Protein AF-A0A7H4MJ21-F1 (afdb_monomer_lite)

Sequence (168 aa):
MTLAAGDITLIDAPALLDCLAADLASGLIAAAAPAGGAIRRHRHRLPAGQILPMVQLSQRLLLESMGGTALSASESEAALEAIACLLRPVLHQREPAPSRREKQFQKIIALIDASIQSEHLRPEWLASETGMSVRSLYRLFADKGLVVAQYIKNRRLDLCARALQKCP

Organism: Klebsiella variicola (NCBI:txid244366)

Foldseek 3Di:
DDDDPLKDKDAPPVCVVVVVVPDDDDDDDDDDAPPPDCLDHDTDIDHPPPPDVLSVVLSVLVCVVVPDDDDDPVRSNVSSVSSVVSCVVVSVVPPDDQPPLRVLVVVLVVVLLVCLVPPPPDLCVSCVVSVHDSVVVQVSQVVVVHGPVVVSVVSNVVVVVVVVVPPD

Secondary structure (DSSP, 8-state):
--PPTT-EEE--HHHHHHHHTT---S--------TTS---S--EEE-TTS--HHHHHHHHHHHHHHSS----HHHHHHHHHHHHHHHHHHHHHHSPPPPHHHHHHHHHHHHHHHTTT-TT--HHHHHHHHT--HHHHHHHHHTTT--HHHHHHHHHHHHHHHHHHT--

Structure (mmCIF, N/CA/C/O backbone):
data_AF-A0A7H4MJ21-F1
#
_entry.id   AF-A0A7H4MJ21-F1
#
loop_
_atom_site.group_PDB
_atom_site.id
_atom_site.type_symbol
_atom_site.label_atom_id
_atom_site.label_alt_id
_atom_site.label_comp_id
_atom_site.label_asym_id
_atom_site.label_entity_id
_atom_site.label_seq_id
_atom_site.pdbx_PDB_ins_code
_atom_site.Cartn_x
_atom_site.Cartn_y
_atom_site.Cartn_z
_atom_site.occupancy
_atom_site.B_iso_or_equiv
_atom_site.auth_seq_id
_atom_site.auth_comp_id
_atom_site.auth_asym_id
_atom_site.auth_atom_id
_atom_site.pdbx_PDB_model_num
ATOM 1 N N . MET A 1 1 ? -4.953 5.353 -24.350 1.00 50.69 1 MET A N 1
ATOM 2 C CA . MET A 1 1 ? -3.993 6.301 -23.734 1.00 50.69 1 MET A CA 1
ATOM 3 C C . MET A 1 1 ? -2.726 6.197 -24.566 1.00 50.69 1 MET A C 1
ATOM 5 O O . MET A 1 1 ? -2.151 5.123 -24.575 1.00 50.69 1 MET A O 1
ATOM 9 N N . THR A 1 2 ? -2.345 7.216 -25.337 1.00 57.69 2 THR A N 1
ATOM 10 C CA . THR A 1 2 ? -1.220 7.106 -26.287 1.00 57.69 2 THR A CA 1
ATOM 11 C C . THR A 1 2 ? 0.120 7.237 -25.557 1.00 57.69 2 THR A C 1
ATOM 13 O O . THR A 1 2 ? 0.404 8.280 -24.958 1.00 57.69 2 THR A O 1
ATOM 16 N N . LEU A 1 3 ? 0.919 6.168 -25.570 1.00 63.00 3 LEU A N 1
ATOM 17 C CA . LEU A 1 3 ? 2.291 6.143 -25.055 1.00 63.00 3 LEU A CA 1
ATOM 18 C C . LEU A 1 3 ? 3.234 6.794 -26.075 1.00 63.00 3 LEU A C 1
ATOM 20 O O . LEU A 1 3 ? 3.097 6.557 -27.273 1.00 63.00 3 LEU A O 1
ATOM 24 N N . ALA A 1 4 ? 4.173 7.617 -25.607 1.00 66.81 4 ALA A N 1
ATOM 25 C CA . ALA A 1 4 ? 5.234 8.171 -26.445 1.00 66.81 4 ALA A CA 1
ATOM 26 C C . ALA A 1 4 ? 6.556 7.432 -26.192 1.00 66.81 4 ALA A C 1
ATOM 28 O O . ALA A 1 4 ? 6.764 6.855 -25.122 1.00 66.81 4 ALA A O 1
ATOM 29 N N . ALA A 1 5 ? 7.462 7.466 -27.169 1.00 68.38 5 ALA A N 1
ATOM 30 C CA . ALA A 1 5 ? 8.792 6.888 -27.016 1.00 68.38 5 ALA A CA 1
ATOM 31 C C . ALA A 1 5 ? 9.530 7.517 -25.819 1.00 68.38 5 ALA A C 1
ATOM 33 O O . ALA A 1 5 ? 9.594 8.740 -25.690 1.00 68.38 5 ALA A O 1
ATOM 34 N N . GLY A 1 6 ? 10.086 6.666 -24.951 1.00 68.06 6 GLY A N 1
ATOM 35 C CA . GLY A 1 6 ? 10.806 7.076 -23.740 1.00 68.06 6 GLY A CA 1
ATOM 36 C C . GLY A 1 6 ? 9.938 7.257 -22.490 1.00 68.06 6 GLY A C 1
ATOM 37 O O . GLY A 1 6 ? 10.488 7.515 -21.420 1.00 68.06 6 GLY A O 1
ATOM 38 N N . ASP A 1 7 ? 8.613 7.115 -22.583 1.00 72.25 7 ASP A N 1
ATOM 39 C CA . ASP A 1 7 ? 7.748 7.151 -21.401 1.00 72.25 7 ASP A CA 1
ATOM 40 C C . ASP A 1 7 ? 7.992 5.927 -20.505 1.00 72.25 7 ASP A C 1
ATOM 42 O O . ASP A 1 7 ? 7.933 4.785 -20.961 1.00 72.25 7 ASP A O 1
ATOM 46 N N . ILE A 1 8 ? 8.179 6.155 -19.201 1.00 73.81 8 ILE A N 1
ATOM 47 C CA . ILE A 1 8 ? 8.212 5.078 -18.202 1.00 73.81 8 ILE A CA 1
ATOM 48 C C . ILE A 1 8 ? 6.836 4.992 -17.547 1.00 73.81 8 ILE A C 1
ATOM 50 O O . ILE A 1 8 ? 6.335 5.975 -16.993 1.00 73.81 8 ILE A O 1
ATOM 54 N N . THR A 1 9 ? 6.219 3.811 -17.600 1.00 72.50 9 THR A N 1
ATOM 55 C CA . THR A 1 9 ? 4.942 3.549 -16.926 1.00 72.50 9 THR A CA 1
ATOM 56 C C . THR A 1 9 ? 5.132 2.479 -15.865 1.00 72.50 9 THR A C 1
ATOM 58 O O . THR A 1 9 ? 5.550 1.367 -16.170 1.00 72.50 9 THR A O 1
ATOM 61 N N . LEU A 1 10 ? 4.798 2.811 -14.622 1.00 69.38 10 LEU A N 1
ATOM 62 C CA . LEU A 1 10 ? 4.775 1.863 -13.512 1.00 69.38 10 LEU A CA 1
ATOM 63 C C . LEU A 1 10 ? 3.350 1.356 -13.339 1.00 69.38 10 LEU A C 1
ATOM 65 O O . LEU A 1 10 ? 2.408 2.150 -13.259 1.00 69.38 10 LEU A O 1
ATOM 69 N N . ILE A 1 11 ? 3.196 0.036 -13.340 1.00 68.75 11 ILE A N 1
ATOM 70 C CA . ILE A 1 11 ? 1.911 -0.659 -13.292 1.00 68.75 11 ILE A CA 1
ATOM 71 C C . ILE A 1 11 ? 2.058 -1.820 -12.310 1.00 68.75 11 ILE A C 1
ATOM 73 O O . ILE A 1 11 ? 3.090 -2.490 -12.291 1.00 68.75 11 ILE A O 1
ATOM 77 N N . ASP A 1 12 ? 1.027 -2.066 -11.505 1.00 64.12 12 ASP A N 1
ATOM 78 C CA . ASP A 1 12 ? 0.977 -3.250 -10.652 1.00 64.12 12 ASP A CA 1
ATOM 79 C C . ASP A 1 12 ? 0.965 -4.531 -11.506 1.00 64.12 12 ASP A C 1
ATOM 81 O O . ASP A 1 12 ? 0.266 -4.603 -12.516 1.00 64.12 12 ASP A O 1
ATOM 85 N N . ALA A 1 13 ? 1.685 -5.572 -11.072 1.00 60.06 13 ALA A N 1
ATOM 86 C CA . ALA A 1 13 ? 1.776 -6.858 -11.775 1.00 60.06 13 ALA A CA 1
ATOM 87 C C . ALA A 1 13 ? 0.424 -7.440 -12.261 1.00 60.06 13 ALA A C 1
ATOM 89 O O . ALA A 1 13 ? 0.353 -7.833 -13.424 1.00 60.06 13 ALA A O 1
ATOM 90 N N . PRO A 1 14 ? -0.671 -7.464 -11.466 1.00 56.50 14 PRO A N 1
ATOM 91 C CA . PRO A 1 14 ? -1.966 -7.944 -11.961 1.00 56.50 14 PRO A CA 1
ATOM 92 C C . PRO A 1 14 ? -2.598 -7.032 -13.024 1.00 56.50 14 PRO A C 1
ATOM 94 O O . PRO A 1 14 ? -3.316 -7.521 -13.887 1.00 56.50 14 PRO A O 1
ATOM 97 N N . ALA A 1 15 ? -2.311 -5.727 -13.004 1.00 57.72 15 ALA A N 1
ATOM 98 C CA . ALA A 1 15 ? -2.814 -4.767 -13.989 1.00 57.72 15 ALA A CA 1
ATOM 99 C C . ALA A 1 15 ? -1.974 -4.737 -15.283 1.00 57.72 15 ALA A C 1
ATOM 101 O O . ALA A 1 15 ? -2.373 -4.107 -16.265 1.00 57.72 15 ALA A O 1
ATOM 102 N N . LEU A 1 16 ? -0.814 -5.407 -15.304 1.00 56.53 16 LEU A N 1
ATOM 103 C CA . LEU A 1 16 ? 0.045 -5.537 -16.484 1.00 56.53 16 LEU A CA 1
ATOM 104 C C . LEU A 1 16 ? -0.658 -6.317 -17.605 1.00 56.53 16 LEU A C 1
ATOM 106 O O . LEU A 1 16 ? -0.547 -5.940 -18.771 1.00 56.53 16 LEU A O 1
ATOM 110 N N . LEU A 1 17 ? -1.415 -7.361 -17.250 1.00 58.09 17 LEU A N 1
ATOM 111 C CA . LEU A 1 17 ? -2.094 -8.237 -18.207 1.00 58.09 17 LEU A CA 1
ATOM 112 C C . LEU A 1 17 ? -3.161 -7.486 -19.022 1.00 58.09 17 LEU A C 1
ATOM 114 O O . LEU A 1 17 ? -3.216 -7.632 -20.241 1.00 58.09 17 LEU A O 1
ATOM 118 N N . ASP A 1 18 ? -3.920 -6.600 -18.374 1.00 57.31 18 ASP A N 1
ATOM 119 C CA . ASP A 1 18 ? -4.932 -5.763 -19.035 1.00 57.31 18 ASP A CA 1
ATOM 120 C C . ASP A 1 18 ? -4.304 -4.725 -19.980 1.00 57.31 18 ASP A C 1
ATOM 122 O O . ASP A 1 18 ? -4.904 -4.319 -20.974 1.00 57.31 18 ASP A O 1
ATOM 126 N N . CYS A 1 19 ? -3.080 -4.279 -19.683 1.00 53.62 19 CYS A N 1
ATOM 127 C CA . CYS A 1 19 ? -2.379 -3.277 -20.488 1.00 53.62 19 CYS A CA 1
ATOM 128 C C . CYS A 1 19 ? -1.750 -3.870 -21.748 1.00 53.62 19 CYS A C 1
ATOM 130 O O . CYS A 1 19 ? -1.757 -3.216 -22.788 1.00 53.62 19 CYS A O 1
ATOM 132 N N . LEU A 1 20 ? -1.233 -5.098 -21.659 1.00 56.66 20 LEU A N 1
ATOM 133 C CA . LEU A 1 20 ? -0.653 -5.820 -22.794 1.00 56.66 20 LEU A CA 1
ATOM 134 C C . LEU A 1 20 ? -1.702 -6.154 -23.866 1.00 56.66 20 LEU A C 1
ATOM 136 O O . LEU A 1 20 ? -1.361 -6.256 -25.039 1.00 56.66 20 LEU A O 1
ATOM 140 N N . ALA A 1 21 ? -2.974 -6.275 -23.477 1.00 51.97 21 ALA A N 1
ATOM 141 C CA . ALA A 1 21 ? -4.077 -6.556 -24.391 1.00 51.97 21 ALA A CA 1
ATOM 142 C C . ALA A 1 21 ? -4.536 -5.337 -25.220 1.00 51.97 21 ALA A C 1
ATOM 144 O O . ALA A 1 21 ? -5.225 -5.518 -26.221 1.00 51.97 21 ALA A O 1
ATOM 145 N N . ALA A 1 22 ? -4.194 -4.107 -24.810 1.00 53.59 22 ALA A N 1
ATOM 146 C CA . ALA A 1 22 ? -4.838 -2.895 -25.325 1.00 53.59 22 ALA A CA 1
ATOM 147 C C . ALA A 1 22 ? -4.037 -2.114 -26.382 1.00 53.59 22 ALA A C 1
ATOM 149 O O . ALA A 1 22 ? -4.653 -1.376 -27.144 1.00 53.59 22 ALA A O 1
ATOM 150 N N . ASP A 1 23 ? -2.706 -2.220 -26.430 1.00 48.81 23 ASP A N 1
ATOM 151 C CA . ASP A 1 23 ? -1.894 -1.529 -27.445 1.00 48.81 23 ASP A CA 1
ATOM 152 C C . ASP A 1 23 ? -0.430 -1.996 -27.363 1.00 48.81 23 ASP A C 1
ATOM 154 O O . ASP A 1 23 ? 0.290 -1.648 -26.423 1.00 48.81 23 ASP A O 1
ATOM 158 N N . LEU A 1 24 ? 0.034 -2.786 -28.333 1.00 46.72 24 LEU A N 1
ATOM 159 C CA . LEU A 1 24 ? 1.450 -3.143 -28.470 1.00 46.72 24 LEU A CA 1
ATOM 160 C C . LEU A 1 24 ? 2.024 -2.445 -29.703 1.00 46.72 24 LEU A C 1
ATOM 162 O O . LEU A 1 24 ? 2.152 -3.031 -30.775 1.00 46.72 24 LEU A O 1
ATOM 166 N N . ALA A 1 25 ? 2.410 -1.182 -29.526 1.00 46.94 25 ALA A N 1
ATOM 167 C CA . ALA A 1 25 ? 3.462 -0.607 -30.348 1.00 46.94 25 ALA A CA 1
ATOM 168 C C . ALA A 1 25 ? 4.795 -1.261 -29.946 1.00 46.94 25 ALA A C 1
ATOM 170 O O . ALA A 1 25 ? 5.117 -1.385 -28.762 1.00 46.94 25 ALA A O 1
ATOM 171 N N . SER A 1 26 ? 5.550 -1.716 -30.940 1.00 47.88 26 SER A N 1
ATOM 172 C CA . SER A 1 26 ? 6.850 -2.374 -30.807 1.00 47.88 26 SER A CA 1
ATOM 173 C C . SER A 1 26 ? 7.797 -1.588 -29.881 1.00 47.88 26 SER A C 1
ATOM 175 O O . SER A 1 26 ? 8.072 -0.421 -30.150 1.00 47.88 26 SER A O 1
ATOM 177 N N . GLY A 1 27 ? 8.318 -2.215 -28.814 1.00 55.91 27 GLY A N 1
ATOM 178 C CA . GLY A 1 27 ? 9.378 -1.629 -27.967 1.00 55.91 27 GLY A CA 1
ATOM 179 C C . GLY A 1 27 ? 9.119 -1.543 -26.455 1.00 55.91 27 GLY A C 1
ATOM 180 O O . GLY A 1 27 ? 9.846 -0.827 -25.768 1.00 55.91 27 GLY A O 1
ATOM 181 N N . LEU A 1 28 ? 8.116 -2.241 -25.909 1.00 56.25 28 LEU A N 1
ATOM 182 C CA . LEU A 1 28 ? 7.886 -2.279 -24.459 1.00 56.25 28 LEU A CA 1
ATOM 183 C C . LEU A 1 28 ? 8.923 -3.152 -23.734 1.00 56.25 28 LEU A C 1
ATOM 185 O O . LEU A 1 28 ? 9.076 -4.333 -24.037 1.00 56.25 28 LEU A O 1
ATOM 189 N N . ILE A 1 29 ? 9.587 -2.571 -22.731 1.00 59.53 29 ILE A N 1
ATOM 190 C CA . ILE A 1 29 ? 10.478 -3.271 -21.798 1.00 59.53 29 ILE A CA 1
ATOM 191 C C . ILE A 1 29 ? 9.758 -3.354 -20.454 1.00 59.53 29 ILE A C 1
ATOM 193 O O . ILE A 1 29 ? 9.468 -2.330 -19.835 1.00 59.53 29 ILE A O 1
ATOM 197 N N . ALA A 1 30 ? 9.453 -4.572 -20.011 1.00 60.28 30 ALA A N 1
ATOM 198 C CA . ALA A 1 30 ? 8.843 -4.829 -18.713 1.00 60.28 30 ALA A CA 1
ATOM 199 C C . ALA A 1 30 ? 9.894 -5.382 -17.747 1.00 60.28 30 ALA A C 1
ATOM 201 O O . ALA A 1 30 ? 10.588 -6.347 -18.058 1.00 60.28 30 ALA A O 1
ATOM 202 N N . ALA A 1 31 ? 9.982 -4.780 -16.565 1.00 62.47 31 ALA A N 1
ATOM 203 C CA . ALA A 1 31 ? 10.862 -5.210 -15.491 1.00 62.47 31 ALA A CA 1
ATOM 204 C C . ALA A 1 31 ? 10.049 -5.400 -14.206 1.00 62.47 31 ALA A C 1
ATOM 206 O O . ALA A 1 31 ? 9.272 -4.522 -13.825 1.00 62.47 31 ALA A O 1
ATOM 207 N N . ALA A 1 32 ? 10.221 -6.541 -13.539 1.00 61.09 32 ALA A N 1
ATOM 208 C CA . ALA A 1 32 ? 9.585 -6.827 -12.258 1.00 61.09 32 ALA A CA 1
ATOM 209 C C . ALA A 1 32 ? 10.572 -6.528 -11.123 1.00 61.09 32 ALA A C 1
ATOM 211 O O . ALA A 1 32 ? 11.590 -7.202 -10.999 1.00 61.09 32 ALA A O 1
ATOM 212 N N . ALA A 1 33 ? 10.276 -5.523 -10.298 1.00 57.75 33 ALA A N 1
ATOM 213 C CA . ALA A 1 33 ? 11.064 -5.222 -9.104 1.00 57.75 33 ALA A CA 1
ATOM 214 C C . ALA A 1 33 ? 10.472 -5.941 -7.873 1.00 57.75 33 ALA A C 1
ATOM 216 O O . ALA A 1 33 ? 9.244 -5.951 -7.712 1.00 57.75 33 ALA A O 1
ATOM 217 N N . PRO A 1 34 ? 11.298 -6.536 -6.991 1.00 53.31 34 PRO A N 1
ATOM 218 C CA . PRO A 1 34 ? 10.816 -7.169 -5.769 1.00 53.31 34 PRO A CA 1
ATOM 219 C C . PRO A 1 34 ? 10.172 -6.134 -4.833 1.00 53.31 34 PRO A C 1
ATOM 221 O O . PRO A 1 34 ? 10.640 -5.006 -4.688 1.00 53.31 34 PRO A O 1
ATOM 224 N N . ALA A 1 35 ? 9.083 -6.529 -4.170 1.00 53.00 35 ALA A N 1
ATOM 225 C CA . ALA A 1 35 ? 8.187 -5.674 -3.379 1.00 53.00 35 ALA A CA 1
ATOM 226 C C . ALA A 1 35 ? 8.788 -5.097 -2.068 1.00 53.00 35 ALA A C 1
ATOM 228 O O . ALA A 1 35 ? 8.048 -4.758 -1.144 1.00 53.00 35 ALA A O 1
ATOM 229 N N . GLY A 1 36 ? 10.117 -5.011 -1.950 1.00 47.12 36 GLY A N 1
ATOM 230 C CA . GLY A 1 36 ? 10.832 -4.639 -0.723 1.00 47.12 36 GLY A CA 1
ATOM 231 C C . GLY A 1 36 ? 10.777 -3.151 -0.361 1.00 47.12 36 GLY A C 1
ATOM 232 O O . GLY A 1 36 ? 10.979 -2.795 0.798 1.00 47.12 36 GLY A O 1
ATOM 233 N N . GLY A 1 37 ? 10.463 -2.275 -1.316 1.00 46.09 37 GLY A N 1
ATOM 234 C CA . GLY A 1 37 ? 10.255 -0.847 -1.082 1.00 46.09 37 GLY A CA 1
ATOM 235 C C . GLY A 1 37 ? 8.793 -0.488 -1.298 1.00 46.09 37 GLY A C 1
ATOM 236 O O . GLY A 1 37 ? 8.230 -0.827 -2.332 1.00 46.09 37 GLY A O 1
ATOM 237 N N . ALA A 1 38 ? 8.181 0.206 -0.339 1.00 45.59 38 ALA A N 1
ATOM 238 C CA . ALA A 1 38 ? 6.785 0.643 -0.349 1.00 45.59 38 ALA A CA 1
ATOM 239 C C . ALA A 1 38 ? 6.469 1.671 -1.460 1.00 45.59 38 ALA A C 1
ATOM 241 O O . ALA A 1 38 ? 6.082 2.802 -1.179 1.00 45.59 38 ALA A O 1
ATOM 242 N N . ILE A 1 39 ? 6.624 1.296 -2.731 1.00 46.78 39 ILE A N 1
ATOM 243 C CA . ILE A 1 39 ? 6.051 2.033 -3.853 1.00 46.78 39 ILE A CA 1
ATOM 244 C C . ILE A 1 39 ? 4.549 1.763 -3.778 1.00 46.78 39 ILE A C 1
ATOM 246 O O . ILE A 1 39 ? 4.094 0.630 -3.952 1.00 46.78 39 ILE A O 1
ATOM 250 N N . ARG A 1 40 ? 3.776 2.779 -3.388 1.00 49.81 40 ARG A N 1
ATOM 251 C CA . ARG A 1 40 ? 2.327 2.641 -3.253 1.00 49.81 40 ARG A CA 1
ATOM 252 C C . ARG A 1 40 ? 1.711 2.269 -4.600 1.00 49.81 40 ARG A C 1
ATOM 254 O O . ARG A 1 40 ? 2.119 2.761 -5.645 1.00 49.81 40 ARG A O 1
ATOM 261 N N . ARG A 1 41 ? 0.702 1.401 -4.520 1.00 51.47 41 ARG A N 1
ATOM 262 C CA . ARG A 1 41 ? -0.089 0.820 -5.616 1.00 51.47 41 ARG A CA 1
ATOM 263 C C . ARG A 1 41 ? -0.795 1.898 -6.439 1.00 51.47 41 ARG A C 1
ATOM 265 O O . ARG A 1 41 ? -1.958 2.207 -6.178 1.00 51.47 41 ARG A O 1
ATOM 272 N N . HIS A 1 42 ? -0.095 2.503 -7.391 1.00 54.50 42 HIS A N 1
ATOM 273 C CA . HIS A 1 42 ? -0.652 3.495 -8.303 1.00 54.50 42 HIS A CA 1
ATOM 274 C C . HIS A 1 42 ? 0.008 3.405 -9.681 1.00 54.50 42 HIS A C 1
ATOM 276 O O . HIS A 1 42 ? 1.221 3.247 -9.814 1.00 54.50 42 HIS A O 1
ATOM 282 N N . ARG A 1 43 ? -0.814 3.545 -10.728 1.00 58.34 43 ARG A N 1
ATOM 283 C CA . ARG A 1 43 ? -0.348 3.634 -12.112 1.00 58.34 43 ARG A CA 1
ATOM 284 C C . ARG A 1 43 ? 0.293 5.001 -12.332 1.00 58.34 43 ARG A C 1
ATOM 286 O O . ARG A 1 43 ? -0.414 6.001 -12.444 1.00 58.34 43 ARG A O 1
ATOM 293 N N . HIS A 1 44 ? 1.619 5.053 -12.395 1.00 66.81 44 HIS A N 1
ATOM 294 C CA . HIS A 1 44 ? 2.351 6.296 -12.632 1.00 66.81 44 HIS A CA 1
ATOM 295 C C . HIS A 1 44 ? 2.861 6.349 -14.067 1.00 66.81 44 HIS A C 1
ATOM 297 O O . HIS A 1 44 ? 3.560 5.443 -14.514 1.00 66.81 44 HIS A O 1
ATOM 303 N N . ARG A 1 45 ? 2.543 7.439 -14.774 1.00 68.94 45 ARG A N 1
ATOM 304 C CA . ARG A 1 45 ? 3.173 7.780 -16.053 1.00 68.94 45 ARG A CA 1
ATOM 305 C C . ARG A 1 45 ? 4.234 8.843 -15.814 1.00 68.94 45 ARG A C 1
ATOM 307 O O . ARG A 1 45 ? 3.945 9.907 -15.264 1.00 68.94 45 ARG A O 1
ATOM 314 N N . LEU A 1 46 ? 5.447 8.561 -16.261 1.00 68.56 46 LEU A N 1
ATOM 315 C CA . LEU A 1 46 ? 6.567 9.484 -16.247 1.00 68.56 46 LEU A CA 1
ATOM 316 C C . LEU A 1 46 ? 6.831 9.903 -17.700 1.00 68.56 46 LEU A C 1
ATOM 318 O O . LEU A 1 46 ? 7.492 9.160 -18.423 1.00 68.56 46 LEU A O 1
ATOM 322 N N . PRO A 1 47 ? 6.268 11.041 -18.158 1.00 63.44 47 PRO A N 1
ATOM 323 C CA . PRO A 1 47 ? 6.477 11.492 -19.524 1.00 63.44 47 PRO A CA 1
ATOM 324 C C . PRO A 1 47 ? 7.939 11.884 -19.738 1.00 63.44 47 PRO A C 1
ATOM 326 O O . PRO A 1 47 ? 8.476 12.674 -18.955 1.00 63.44 47 PRO A O 1
ATOM 329 N N . ALA A 1 48 ? 8.546 11.396 -20.820 1.00 59.25 48 ALA A N 1
ATOM 330 C CA . ALA A 1 48 ? 9.943 11.688 -21.165 1.00 59.25 48 ALA A CA 1
ATOM 331 C C . ALA A 1 48 ? 10.217 13.191 -21.386 1.00 59.25 48 ALA A C 1
ATOM 333 O O . ALA A 1 48 ? 11.339 13.661 -21.212 1.00 59.25 48 ALA A O 1
ATOM 334 N N . GLY A 1 49 ? 9.182 13.956 -21.755 1.00 55.59 49 GLY A N 1
ATOM 335 C CA . GLY A 1 49 ? 9.278 15.382 -22.086 1.00 55.59 49 GLY A CA 1
ATOM 336 C C . GLY A 1 49 ? 9.332 16.347 -20.894 1.00 55.59 49 GLY A C 1
ATOM 337 O O . GLY A 1 49 ? 9.577 17.532 -21.100 1.00 55.59 49 GLY A O 1
ATOM 338 N N . GLN A 1 50 ? 9.111 15.888 -19.655 1.00 59.56 50 GLN A N 1
ATOM 339 C CA . GLN A 1 50 ? 9.355 16.716 -18.466 1.00 59.56 50 GLN A CA 1
ATOM 340 C C . GLN A 1 50 ? 10.758 16.404 -17.946 1.00 59.56 50 GLN A C 1
ATOM 342 O O . GLN A 1 50 ? 11.047 15.249 -17.643 1.00 59.56 50 GLN A O 1
ATOM 347 N N . ILE A 1 51 ? 11.625 17.421 -17.862 1.00 57.69 51 ILE A N 1
ATOM 34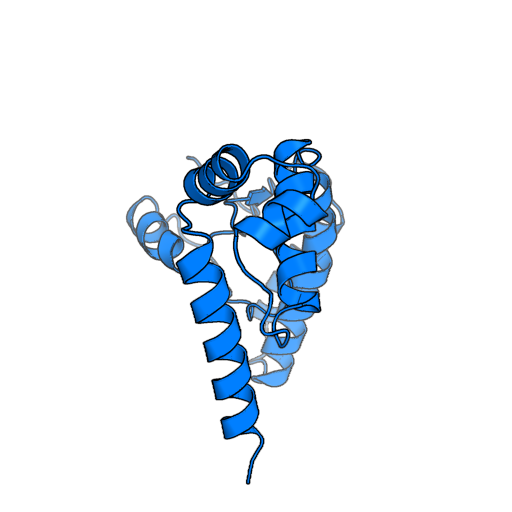8 C CA . ILE A 1 51 ? 13.039 17.301 -17.470 1.00 57.69 51 ILE A CA 1
ATOM 349 C C . ILE A 1 51 ? 13.122 16.840 -16.010 1.00 57.69 51 ILE A C 1
ATOM 351 O O . ILE A 1 51 ? 13.220 17.634 -15.079 1.00 57.69 51 ILE A O 1
ATOM 355 N N . LEU A 1 52 ? 13.044 15.532 -15.810 1.00 74.12 52 LEU A N 1
ATOM 356 C CA . LEU A 1 52 ? 13.275 14.868 -14.541 1.00 74.12 52 LEU A CA 1
ATOM 357 C C . LEU A 1 52 ? 14.596 14.115 -14.709 1.00 74.12 52 LEU A C 1
ATOM 359 O O . LEU A 1 52 ? 14.591 13.029 -15.294 1.00 74.12 52 LEU A O 1
ATOM 363 N N . PRO A 1 53 ? 15.726 14.672 -14.233 1.00 81.06 53 PRO A N 1
ATOM 364 C CA . PRO A 1 53 ? 17.056 14.087 -14.419 1.00 81.06 53 PRO A CA 1
ATOM 365 C C . PRO A 1 53 ? 17.110 12.611 -14.020 1.00 81.06 53 PRO A C 1
ATOM 367 O O . PRO A 1 53 ? 17.727 11.794 -14.690 1.00 81.06 53 PRO A O 1
ATOM 370 N N . MET A 1 54 ? 16.367 12.250 -12.976 1.00 82.94 54 MET A N 1
ATOM 371 C CA . MET A 1 54 ? 16.259 10.882 -12.483 1.00 82.94 54 MET A CA 1
ATOM 372 C C . MET A 1 54 ? 15.589 9.915 -13.474 1.00 82.94 54 MET A C 1
ATOM 374 O O . MET A 1 54 ? 16.005 8.765 -13.576 1.00 82.94 54 MET A O 1
ATOM 378 N N . VAL A 1 55 ? 14.590 10.373 -14.239 1.00 81.81 55 VAL A N 1
ATOM 379 C CA . VAL A 1 55 ? 13.939 9.571 -15.292 1.00 81.81 55 VAL A CA 1
ATOM 380 C C . VAL A 1 55 ? 14.919 9.340 -16.441 1.00 81.81 55 VAL A C 1
ATOM 382 O O . VAL A 1 55 ? 15.079 8.209 -16.892 1.00 81.81 55 VAL A O 1
ATOM 385 N N . GLN A 1 56 ? 15.651 10.378 -16.849 1.00 82.31 56 GLN A N 1
ATOM 386 C CA . GLN A 1 56 ? 16.673 10.272 -17.896 1.00 82.31 56 GLN A CA 1
ATOM 387 C C . GLN A 1 56 ? 17.822 9.340 -17.490 1.00 82.31 56 GLN A C 1
ATOM 389 O O . GLN A 1 56 ? 18.259 8.518 -18.292 1.00 82.31 56 GLN A O 1
ATOM 394 N N . LEU A 1 57 ? 18.289 9.430 -16.241 1.00 84.81 57 LEU A N 1
ATOM 395 C CA . LEU A 1 57 ? 19.306 8.526 -15.702 1.00 84.81 57 LEU A CA 1
ATOM 396 C C . LEU A 1 57 ? 18.807 7.077 -15.676 1.00 84.81 57 LEU A C 1
ATOM 398 O O . LEU A 1 57 ? 19.526 6.186 -16.113 1.00 84.81 57 LEU A O 1
ATOM 402 N N . SER A 1 58 ? 17.560 6.843 -15.251 1.00 85.50 58 SER A N 1
ATOM 403 C CA . SER A 1 58 ? 16.977 5.496 -15.264 1.00 85.50 58 SER A CA 1
ATOM 404 C C . SER A 1 58 ? 16.862 4.919 -16.680 1.00 85.50 58 SER A C 1
ATOM 406 O O . SER A 1 58 ? 17.142 3.742 -16.887 1.00 85.50 58 SER A O 1
ATOM 408 N N . GLN A 1 59 ? 16.528 5.755 -17.669 1.00 80.88 59 GLN A N 1
ATOM 409 C CA . GLN A 1 59 ? 16.436 5.355 -19.071 1.00 80.88 59 GLN A CA 1
ATOM 410 C C . GLN A 1 59 ? 17.809 4.991 -19.644 1.00 80.88 59 GLN A C 1
ATOM 412 O O . GLN A 1 59 ? 17.926 3.996 -20.352 1.00 80.88 59 GLN A O 1
ATOM 417 N N . ARG A 1 60 ? 18.852 5.769 -19.329 1.00 85.12 60 ARG A N 1
ATOM 418 C CA . ARG A 1 60 ? 20.226 5.467 -19.756 1.00 85.12 60 ARG A CA 1
ATOM 419 C C . ARG A 1 60 ? 20.720 4.158 -19.158 1.00 85.12 60 ARG A C 1
ATOM 421 O O . ARG A 1 60 ? 21.171 3.311 -19.916 1.00 85.12 60 ARG A O 1
ATOM 428 N N . LEU A 1 61 ? 20.536 3.953 -17.851 1.00 85.94 61 LEU A N 1
ATOM 429 C CA . LEU A 1 61 ? 20.909 2.693 -17.204 1.00 85.94 61 LEU A CA 1
ATOM 430 C C . LEU A 1 61 ? 20.173 1.495 -17.810 1.00 85.94 61 LEU A C 1
ATOM 432 O O . LEU A 1 61 ? 20.791 0.460 -18.033 1.00 85.94 61 LEU A O 1
ATOM 436 N N . LEU A 1 62 ? 18.878 1.627 -18.116 1.00 84.31 62 LEU A N 1
ATOM 437 C CA . LEU A 1 62 ? 18.113 0.583 -18.804 1.00 84.31 62 LEU A CA 1
ATOM 438 C C . LEU A 1 62 ? 18.691 0.269 -20.190 1.00 84.31 62 LEU A C 1
ATOM 440 O O . LEU A 1 62 ? 18.923 -0.894 -20.505 1.00 84.31 62 LEU A O 1
ATOM 444 N N . LEU A 1 63 ? 18.942 1.295 -21.007 1.00 83.19 63 LEU A N 1
ATOM 445 C CA . LEU A 1 63 ? 19.478 1.128 -22.360 1.00 83.19 63 LEU A CA 1
ATOM 446 C C . LEU A 1 63 ? 20.895 0.538 -22.356 1.00 83.19 63 LEU A C 1
ATOM 448 O O . LEU A 1 63 ? 21.186 -0.336 -23.166 1.00 83.19 63 LEU A O 1
ATOM 452 N N . GLU A 1 64 ? 21.755 0.972 -21.433 1.00 83.31 64 GLU A N 1
ATOM 453 C CA . GLU A 1 64 ? 23.106 0.428 -21.248 1.00 83.31 64 GLU A CA 1
ATOM 454 C C . GLU A 1 64 ? 23.063 -1.035 -20.789 1.00 83.31 64 GLU A C 1
ATOM 456 O O . GLU A 1 64 ? 23.761 -1.875 -21.353 1.00 83.31 64 GLU A O 1
ATOM 461 N N . SER A 1 65 ? 22.175 -1.365 -19.845 1.00 79.50 65 SER A N 1
ATOM 462 C CA . SER A 1 65 ? 21.976 -2.738 -19.351 1.00 79.50 65 SER A CA 1
ATOM 463 C C . SER A 1 65 ? 21.463 -3.691 -20.438 1.00 79.50 65 SER A C 1
ATOM 465 O O . SER A 1 65 ? 21.718 -4.890 -20.388 1.00 79.50 65 SER A O 1
ATOM 467 N N . MET A 1 66 ? 20.743 -3.169 -21.434 1.00 75.56 66 MET A N 1
ATOM 468 C CA . MET A 1 66 ? 20.242 -3.933 -22.581 1.00 75.56 66 MET A CA 1
ATOM 469 C C . MET A 1 66 ? 21.223 -3.991 -23.761 1.00 75.56 66 MET A C 1
ATOM 471 O O . MET A 1 66 ? 21.028 -4.785 -24.681 1.00 75.56 66 MET A O 1
ATOM 475 N N . GLY A 1 67 ? 22.240 -3.127 -23.771 1.00 70.12 67 GLY A N 1
ATOM 476 C CA . GLY A 1 67 ? 23.027 -2.792 -24.955 1.00 70.12 67 GLY A CA 1
ATOM 477 C C . GLY A 1 67 ? 24.199 -3.714 -25.286 1.00 70.12 67 GLY A C 1
ATOM 478 O O . GLY A 1 67 ? 24.842 -3.476 -26.307 1.00 70.12 67 GLY A O 1
ATOM 479 N N . GLY A 1 68 ? 24.516 -4.749 -24.494 1.00 63.31 68 GLY A N 1
ATOM 480 C CA . GLY A 1 68 ? 25.656 -5.592 -24.882 1.00 63.31 68 GLY A CA 1
ATOM 481 C C . GLY A 1 68 ? 26.154 -6.714 -23.976 1.00 63.31 68 GLY A C 1
ATOM 482 O O . GLY A 1 68 ? 27.106 -7.379 -24.379 1.00 63.31 68 GLY A O 1
ATOM 483 N N . THR A 1 69 ? 25.576 -6.981 -22.803 1.00 63.31 69 THR A N 1
ATOM 484 C CA . THR A 1 69 ? 26.043 -8.082 -21.939 1.00 63.31 69 THR A CA 1
ATOM 485 C C . THR A 1 69 ? 24.878 -8.873 -21.353 1.00 63.31 69 THR A C 1
ATOM 487 O O . THR A 1 69 ? 23.879 -8.311 -20.912 1.00 63.31 69 THR A O 1
ATOM 490 N N . ALA A 1 70 ? 24.994 -10.205 -21.347 1.00 73.50 70 ALA A N 1
ATOM 491 C CA . ALA A 1 70 ? 24.093 -11.047 -20.571 1.00 73.50 70 ALA A CA 1
ATOM 492 C C . ALA A 1 70 ? 24.405 -10.821 -19.086 1.00 73.50 70 ALA A C 1
ATOM 494 O O . ALA A 1 70 ? 25.400 -11.336 -18.579 1.00 73.50 70 ALA A O 1
ATOM 495 N N . LEU A 1 71 ? 23.592 -10.004 -18.416 1.00 78.62 71 LEU A N 1
ATOM 496 C CA . LEU A 1 71 ? 23.714 -9.769 -16.981 1.00 78.62 71 LEU A CA 1
ATOM 497 C C . LEU A 1 71 ? 23.449 -11.070 -16.220 1.00 78.62 71 LEU A C 1
ATOM 499 O O . LEU A 1 71 ? 22.487 -11.791 -16.499 1.00 78.62 71 LEU A O 1
ATOM 503 N N . SER A 1 72 ? 24.274 -11.355 -15.217 1.00 84.69 72 SER A N 1
ATOM 504 C CA . SER A 1 72 ? 23.958 -12.376 -14.221 1.00 84.69 72 SER A CA 1
ATOM 505 C C . SER A 1 72 ? 22.690 -12.005 -13.440 1.00 84.69 72 SER A C 1
ATOM 507 O O . SER A 1 72 ? 22.233 -10.857 -13.449 1.00 84.69 72 SER A O 1
ATOM 509 N N . ALA A 1 73 ? 22.116 -12.970 -12.717 1.00 77.75 73 ALA A N 1
ATOM 510 C CA . ALA A 1 73 ? 20.945 -12.725 -11.875 1.00 77.75 73 ALA A CA 1
ATOM 511 C C . ALA A 1 73 ? 21.202 -11.623 -10.827 1.00 77.75 73 ALA A C 1
ATOM 513 O O . ALA A 1 73 ? 20.361 -10.747 -10.644 1.00 77.75 73 ALA A O 1
ATOM 514 N N . SER A 1 74 ? 22.386 -11.616 -10.205 1.00 79.06 74 SER A N 1
ATOM 515 C CA . SER A 1 74 ? 22.782 -10.599 -9.224 1.00 79.06 74 SER A CA 1
ATOM 516 C C . SER A 1 74 ? 22.981 -9.215 -9.840 1.00 79.06 74 SER A C 1
ATOM 518 O O . SER A 1 74 ? 22.595 -8.216 -9.240 1.00 79.06 74 SER A O 1
ATOM 520 N N . GLU A 1 75 ? 23.560 -9.133 -11.041 1.00 81.81 75 GLU A N 1
ATOM 521 C CA . GLU A 1 75 ? 23.730 -7.853 -11.744 1.00 81.81 75 GLU A CA 1
ATOM 522 C C . GLU A 1 75 ? 22.385 -7.302 -12.219 1.00 81.81 75 GLU A C 1
ATOM 524 O O . GLU A 1 75 ? 22.139 -6.103 -12.115 1.00 81.81 75 GLU A O 1
ATOM 529 N N . SER A 1 76 ? 21.491 -8.183 -12.672 1.00 80.44 76 SER A N 1
ATOM 530 C CA . SER A 1 76 ? 20.122 -7.825 -13.043 1.00 80.44 76 SER A CA 1
ATOM 531 C C . SER A 1 76 ? 19.351 -7.277 -11.841 1.00 80.44 76 SER A C 1
ATOM 533 O O . SER A 1 76 ? 18.717 -6.231 -11.943 1.00 80.44 76 SER A O 1
ATOM 535 N N . GLU A 1 77 ? 19.435 -7.937 -10.684 1.00 77.31 77 GLU A N 1
ATOM 536 C CA . GLU A 1 77 ? 18.796 -7.471 -9.450 1.00 77.31 77 GLU A CA 1
ATOM 537 C C . GLU A 1 77 ? 19.353 -6.115 -8.994 1.00 77.31 77 GLU A C 1
ATOM 539 O O . GLU A 1 77 ? 18.585 -5.200 -8.690 1.00 77.31 77 GLU A O 1
ATOM 544 N N . ALA A 1 78 ? 20.677 -5.943 -9.023 1.00 83.31 78 ALA A N 1
ATOM 545 C CA . ALA A 1 78 ? 21.322 -4.681 -8.671 1.00 83.31 78 ALA A CA 1
ATOM 546 C C . ALA A 1 78 ? 20.945 -3.541 -9.634 1.00 83.31 78 ALA A C 1
ATOM 548 O O . ALA A 1 78 ? 20.673 -2.424 -9.188 1.00 83.31 78 ALA A O 1
ATOM 549 N N . ALA A 1 79 ? 20.882 -3.814 -10.941 1.00 84.19 79 ALA A N 1
ATOM 550 C CA . ALA A 1 79 ? 20.447 -2.846 -11.943 1.00 84.19 79 ALA A CA 1
ATOM 551 C C . ALA A 1 79 ? 18.985 -2.432 -11.719 1.00 84.19 79 ALA A C 1
ATOM 553 O O . ALA A 1 79 ? 18.665 -1.241 -11.746 1.00 84.19 79 ALA A O 1
ATOM 554 N N . LEU A 1 80 ? 18.105 -3.395 -11.425 1.00 80.19 80 LEU A N 1
ATOM 555 C CA . LEU A 1 80 ? 16.705 -3.127 -11.103 1.00 80.19 80 LEU A CA 1
ATOM 556 C C . LEU A 1 80 ? 16.548 -2.298 -9.829 1.00 80.19 80 LEU A C 1
ATOM 558 O O . LEU A 1 80 ? 15.768 -1.344 -9.833 1.00 80.19 80 LEU A O 1
ATOM 562 N N . GLU A 1 81 ? 17.297 -2.596 -8.766 1.00 80.00 81 GLU A N 1
ATOM 563 C CA . GLU A 1 81 ? 17.257 -1.790 -7.542 1.00 80.00 81 GLU A CA 1
ATOM 564 C C . GLU A 1 81 ? 17.817 -0.382 -7.781 1.00 80.00 81 GLU A C 1
ATOM 566 O O . GLU A 1 81 ? 17.252 0.592 -7.283 1.00 80.00 81 GLU A O 1
ATOM 571 N N . ALA A 1 82 ? 18.867 -0.231 -8.595 1.00 84.38 82 ALA A N 1
ATOM 572 C CA . ALA A 1 82 ? 19.394 1.080 -8.970 1.00 84.38 82 ALA A CA 1
ATOM 573 C C . ALA A 1 82 ? 18.341 1.911 -9.720 1.00 84.38 82 ALA A C 1
ATOM 575 O O . ALA A 1 82 ? 18.076 3.058 -9.354 1.00 84.38 82 ALA A O 1
ATOM 576 N N . ILE A 1 83 ? 17.673 1.319 -10.714 1.00 83.81 83 ILE A N 1
ATOM 577 C CA . ILE A 1 83 ? 16.574 1.953 -11.455 1.00 83.81 83 ILE A CA 1
ATOM 578 C C . ILE A 1 83 ? 15.416 2.310 -10.510 1.00 83.81 83 ILE A C 1
ATOM 580 O O . ILE A 1 83 ? 14.912 3.436 -10.547 1.00 83.81 83 ILE A O 1
ATOM 584 N N . ALA A 1 84 ? 15.020 1.398 -9.618 1.00 79.25 84 ALA A N 1
ATOM 585 C CA . ALA A 1 84 ? 1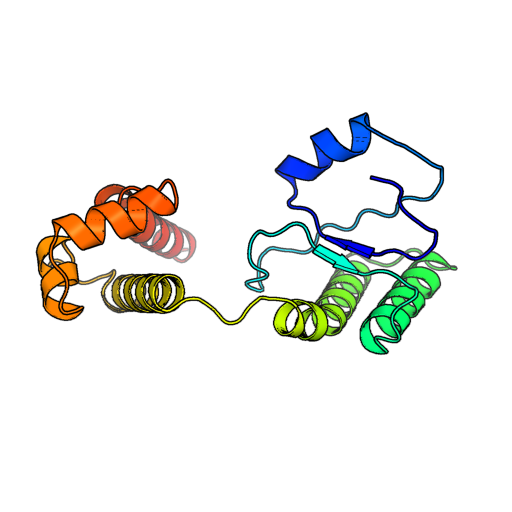3.971 1.643 -8.631 1.00 79.25 84 ALA A CA 1
ATOM 586 C C . ALA A 1 84 ? 14.341 2.789 -7.677 1.00 79.25 84 ALA A C 1
ATOM 588 O O . ALA A 1 84 ? 13.503 3.645 -7.381 1.00 79.25 84 ALA A O 1
ATOM 589 N N . CYS A 1 85 ? 15.597 2.850 -7.233 1.00 82.00 85 CYS A N 1
ATOM 590 C CA . CYS A 1 85 ? 16.121 3.906 -6.376 1.00 82.00 85 CYS A CA 1
ATOM 591 C C . CYS A 1 85 ? 16.110 5.271 -7.082 1.00 82.00 85 CYS A C 1
ATOM 593 O O . CYS A 1 85 ? 15.685 6.262 -6.484 1.00 82.00 85 CYS A O 1
ATOM 595 N N . LEU A 1 86 ? 16.475 5.322 -8.370 1.00 84.62 86 LEU A N 1
ATOM 596 C CA . LEU A 1 86 ? 16.413 6.548 -9.170 1.00 84.62 86 LEU A CA 1
ATOM 597 C C . LEU A 1 86 ? 14.974 7.056 -9.341 1.00 84.62 86 LEU A C 1
ATOM 599 O O . LEU A 1 86 ? 14.719 8.255 -9.240 1.00 84.62 86 LEU A O 1
ATOM 603 N N . LEU A 1 87 ? 14.018 6.157 -9.578 1.00 80.81 87 LEU A N 1
ATOM 604 C CA . LEU A 1 87 ? 12.620 6.530 -9.804 1.00 80.81 87 LEU A CA 1
ATOM 605 C C . LEU A 1 87 ? 11.879 6.895 -8.510 1.00 80.81 87 LEU A C 1
ATOM 607 O O . LEU A 1 87 ? 10.971 7.728 -8.539 1.00 80.81 87 LEU A O 1
ATOM 611 N N . ARG A 1 88 ? 12.285 6.338 -7.363 1.00 78.06 88 ARG A N 1
ATOM 612 C CA . ARG A 1 88 ? 11.673 6.561 -6.042 1.00 78.06 88 ARG A CA 1
ATOM 613 C C . ARG A 1 88 ? 11.386 8.042 -5.725 1.00 78.06 88 ARG A C 1
ATOM 615 O O . ARG A 1 88 ? 10.227 8.338 -5.430 1.00 78.06 88 ARG A O 1
ATOM 622 N N . PRO A 1 89 ? 12.337 8.993 -5.802 1.00 74.62 89 PRO A N 1
ATOM 623 C CA . PRO A 1 89 ? 12.065 10.403 -5.499 1.00 74.62 89 PRO A CA 1
ATOM 624 C C . PRO A 1 89 ? 11.075 11.058 -6.471 1.00 74.62 89 PRO A C 1
ATOM 626 O O . PRO A 1 89 ? 10.269 11.884 -6.052 1.00 74.62 89 PRO A O 1
ATOM 629 N N . VAL A 1 90 ? 11.091 10.674 -7.751 1.00 76.62 90 VAL A N 1
ATOM 630 C CA . VAL A 1 90 ? 10.168 11.208 -8.767 1.00 76.62 90 VAL A CA 1
ATOM 631 C C . VAL A 1 90 ? 8.730 10.794 -8.467 1.00 76.62 90 VAL A C 1
ATOM 633 O O . VAL A 1 90 ? 7.798 11.582 -8.636 1.00 76.62 90 VAL A O 1
ATOM 636 N N . LEU A 1 91 ? 8.556 9.560 -7.995 1.00 71.38 91 LEU A N 1
ATOM 637 C CA . LEU A 1 91 ? 7.256 9.030 -7.598 1.00 71.38 91 LEU A CA 1
ATOM 638 C C . LEU A 1 91 ? 6.736 9.740 -6.350 1.00 71.38 91 LEU A C 1
ATOM 640 O O . LEU A 1 91 ? 5.604 10.211 -6.356 1.00 71.38 91 LEU A O 1
ATOM 644 N N . HIS A 1 92 ? 7.588 9.933 -5.339 1.00 68.31 92 HIS A N 1
ATOM 645 C CA . HIS A 1 92 ? 7.217 10.657 -4.119 1.00 68.31 92 HIS A CA 1
ATOM 646 C C . HIS A 1 92 ? 6.824 12.119 -4.382 1.00 68.31 92 HIS A C 1
ATOM 648 O O . HIS A 1 92 ? 5.910 12.624 -3.740 1.00 68.31 92 HIS A O 1
ATOM 654 N N . GLN A 1 93 ? 7.478 12.809 -5.323 1.00 65.31 93 GLN A N 1
ATOM 655 C CA . GLN A 1 93 ? 7.151 14.204 -5.660 1.00 65.31 93 GLN A CA 1
ATOM 656 C C . GLN A 1 93 ? 5.805 14.357 -6.377 1.00 65.31 93 GLN A C 1
ATOM 658 O O . GLN A 1 93 ? 5.178 15.412 -6.295 1.00 65.31 93 GLN A O 1
ATOM 663 N N . ARG A 1 94 ? 5.375 13.326 -7.112 1.00 62.62 94 ARG A N 1
ATOM 664 C CA . ARG A 1 94 ? 4.106 13.321 -7.852 1.00 62.62 94 ARG A CA 1
ATOM 665 C C . ARG A 1 94 ? 2.951 12.717 -7.069 1.00 62.62 94 ARG A C 1
ATOM 667 O O . ARG A 1 94 ? 1.810 12.847 -7.512 1.00 62.62 94 ARG A O 1
ATOM 674 N N . GLU A 1 95 ? 3.211 12.078 -5.932 1.00 60.22 95 GLU A N 1
ATOM 675 C CA . GLU A 1 95 ? 2.135 11.721 -5.021 1.00 60.22 95 GLU A CA 1
ATOM 676 C C . GLU A 1 95 ? 1.509 13.012 -4.472 1.00 60.22 95 GLU A C 1
ATOM 678 O O . GLU A 1 95 ? 2.209 13.838 -3.877 1.00 60.22 95 GLU A O 1
ATOM 683 N N . PRO A 1 96 ? 0.194 13.232 -4.664 1.00 60.25 96 PRO A N 1
ATOM 684 C CA . PRO A 1 96 ? -0.470 14.336 -3.997 1.00 60.25 96 PRO A CA 1
ATOM 685 C C . PRO A 1 96 ? -0.256 14.179 -2.492 1.00 60.25 96 PRO A C 1
ATOM 687 O O . PRO A 1 96 ? -0.343 13.067 -1.963 1.00 60.25 96 PRO A O 1
ATOM 690 N N . ALA A 1 97 ? 0.019 15.295 -1.808 1.00 68.69 97 ALA A N 1
ATOM 691 C CA . ALA A 1 97 ? 0.238 15.289 -0.369 1.00 68.69 97 ALA A CA 1
ATOM 692 C C . ALA A 1 97 ? -0.860 14.453 0.313 1.00 68.69 97 ALA A C 1
ATOM 694 O O . ALA A 1 97 ? -2.049 14.680 0.048 1.00 68.69 97 ALA A O 1
ATOM 695 N N . PRO A 1 98 ? -0.497 13.470 1.160 1.00 72.31 98 PRO A N 1
ATOM 696 C CA . PRO A 1 98 ? -1.467 12.517 1.661 1.00 72.31 98 PRO A CA 1
ATOM 697 C C . PRO A 1 98 ? -2.555 13.271 2.415 1.00 72.31 98 PRO A C 1
ATOM 699 O O . PRO A 1 98 ? -2.272 14.080 3.307 1.00 72.31 98 PRO A O 1
ATOM 702 N N . SER A 1 99 ? -3.808 13.010 2.038 1.00 83.56 99 SER A N 1
ATOM 703 C CA . SER A 1 99 ? -4.957 13.628 2.693 1.00 83.56 99 SER A CA 1
ATOM 704 C C . SER A 1 99 ? -4.909 13.365 4.201 1.00 83.56 99 SER A C 1
ATOM 706 O O . SER A 1 99 ? -4.326 12.379 4.662 1.00 83.56 99 SER A O 1
ATOM 708 N N . ARG A 1 100 ? -5.568 14.211 5.001 1.00 85.38 100 ARG A N 1
ATOM 709 C CA . ARG A 1 100 ? -5.680 13.989 6.454 1.00 85.38 100 ARG A CA 1
ATOM 710 C C . ARG A 1 100 ? -6.168 12.570 6.774 1.00 85.38 100 ARG A C 1
ATOM 712 O O . ARG A 1 100 ? -5.678 11.945 7.709 1.00 85.38 100 ARG A O 1
ATOM 719 N N . ARG A 1 101 ? -7.100 12.053 5.968 1.00 86.00 101 ARG A N 1
ATOM 720 C CA . ARG A 1 101 ? -7.652 10.704 6.106 1.00 86.00 101 ARG A CA 1
ATOM 721 C C . ARG A 1 101 ? -6.623 9.615 5.792 1.00 86.00 101 ARG A C 1
ATOM 723 O O . ARG A 1 101 ? -6.563 8.625 6.511 1.00 86.00 101 ARG A O 1
ATOM 730 N N . GLU A 1 102 ? -5.782 9.823 4.783 1.00 86.44 102 GLU A N 1
ATOM 731 C CA . GLU A 1 102 ? -4.690 8.906 4.443 1.00 86.44 102 GLU A CA 1
ATOM 732 C C .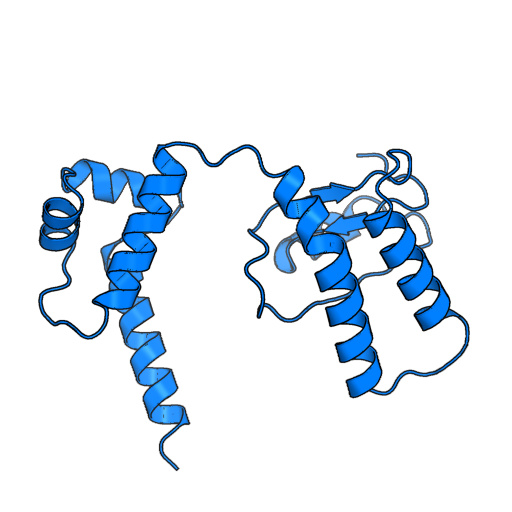 GLU A 1 102 ? -3.626 8.863 5.542 1.00 86.44 102 GLU A C 1
ATOM 734 O O . GLU A 1 102 ? -3.223 7.786 5.970 1.00 86.44 102 GLU A O 1
ATOM 739 N N . LYS A 1 103 ? -3.221 10.030 6.060 1.00 88.44 103 LYS A N 1
ATOM 740 C CA . LYS A 1 103 ? -2.294 10.125 7.199 1.00 88.44 103 LYS A CA 1
ATOM 741 C C . LYS A 1 103 ? -2.846 9.399 8.427 1.00 88.44 103 LYS A C 1
ATOM 743 O O . LYS A 1 103 ? -2.114 8.663 9.082 1.00 88.44 103 LYS A O 1
ATOM 748 N N . GLN A 1 104 ? -4.142 9.561 8.701 1.00 90.00 104 GLN A N 1
ATOM 749 C CA . GLN A 1 104 ? -4.813 8.860 9.795 1.00 90.00 104 GLN A CA 1
ATOM 750 C C . GLN A 1 104 ? -4.783 7.339 9.597 1.00 90.00 104 GLN A C 1
ATOM 752 O O . GLN A 1 104 ? -4.475 6.608 10.534 1.00 90.00 104 GLN A O 1
ATOM 757 N N . PHE A 1 105 ? -5.060 6.862 8.381 1.00 91.56 105 PHE A N 1
ATOM 758 C CA . PHE A 1 105 ? -4.979 5.438 8.058 1.00 91.56 105 PHE A CA 1
ATOM 759 C C . PHE A 1 105 ? -3.564 4.892 8.278 1.00 91.56 105 PHE A C 1
ATOM 761 O O . PHE A 1 105 ? -3.403 3.887 8.961 1.00 91.56 105 PHE A O 1
ATOM 768 N N . GLN A 1 106 ? -2.532 5.590 7.800 1.00 89.62 106 GLN A N 1
ATOM 769 C CA . GLN A 1 106 ? -1.139 5.178 8.008 1.00 89.62 106 GLN A CA 1
ATOM 770 C C . GLN A 1 106 ? -0.741 5.138 9.484 1.00 89.62 106 GLN A C 1
ATOM 772 O O . GLN A 1 106 ? -0.111 4.178 9.919 1.00 89.62 106 GLN A O 1
ATOM 777 N N . LYS A 1 107 ? -1.163 6.134 10.273 1.00 92.06 107 LYS A N 1
ATOM 778 C CA . LYS A 1 107 ? -0.949 6.142 11.727 1.00 92.06 107 LYS A CA 1
ATOM 779 C C . LYS A 1 107 ? -1.554 4.899 12.386 1.00 92.06 107 LYS A C 1
ATOM 781 O O . LYS A 1 107 ? -0.929 4.295 13.250 1.00 92.06 107 LYS A O 1
ATOM 786 N N . ILE A 1 108 ? -2.755 4.511 11.964 1.00 93.88 108 ILE A N 1
ATOM 787 C CA . ILE A 1 108 ? -3.444 3.329 12.486 1.00 93.88 108 ILE A CA 1
ATOM 788 C C . ILE A 1 108 ? -2.721 2.035 12.100 1.00 93.88 108 ILE A C 1
ATOM 790 O O . ILE A 1 108 ? -2.561 1.163 12.949 1.00 93.88 108 ILE A O 1
ATOM 794 N N . ILE A 1 109 ? -2.264 1.904 10.853 1.00 93.12 109 ILE A N 1
ATOM 795 C CA . ILE A 1 109 ? -1.492 0.731 10.419 1.00 93.12 109 ILE A CA 1
ATOM 796 C C . ILE A 1 109 ? -0.201 0.597 11.234 1.00 93.12 109 ILE A C 1
ATOM 798 O O . ILE A 1 109 ? 0.077 -0.482 11.749 1.00 93.12 109 ILE A O 1
ATOM 802 N N . ALA A 1 110 ? 0.529 1.697 11.430 1.00 91.19 110 ALA A N 1
ATOM 803 C CA . ALA A 1 110 ? 1.743 1.703 12.243 1.00 91.19 110 ALA A CA 1
ATOM 804 C C . ALA A 1 110 ? 1.474 1.285 13.699 1.00 91.19 110 ALA A C 1
ATOM 806 O O . ALA A 1 110 ? 2.245 0.522 14.276 1.00 91.19 110 ALA A O 1
ATOM 807 N N . LEU A 1 111 ? 0.358 1.739 14.279 1.00 93.88 111 LEU A N 1
ATOM 808 C CA . LEU A 1 111 ? -0.058 1.341 15.624 1.00 93.88 111 LEU A CA 1
ATOM 809 C C . LEU A 1 111 ? -0.419 -0.152 15.701 1.00 93.88 111 LEU A C 1
ATOM 811 O O . LEU A 1 111 ? -0.030 -0.826 16.649 1.00 93.88 111 LEU A O 1
ATOM 815 N N . ILE A 1 112 ? -1.110 -0.692 14.691 1.00 93.88 112 ILE A N 1
ATOM 816 C CA . ILE A 1 112 ? -1.393 -2.133 14.601 1.00 93.88 112 ILE A CA 1
ATOM 817 C C . ILE A 1 112 ? -0.093 -2.933 14.570 1.00 93.88 112 ILE A C 1
ATOM 819 O O . ILE A 1 112 ? 0.024 -3.912 15.299 1.00 93.88 112 ILE A O 1
ATOM 823 N N . ASP A 1 113 ? 0.871 -2.530 13.742 1.00 91.88 113 ASP A N 1
ATOM 824 C CA . ASP A 1 113 ? 2.142 -3.243 13.611 1.00 91.88 113 ASP A CA 1
ATOM 825 C C . ASP A 1 113 ? 2.970 -3.181 14.907 1.00 91.88 113 ASP A C 1
ATOM 827 O O . ASP A 1 113 ? 3.547 -4.192 15.308 1.00 91.88 113 ASP A O 1
ATOM 831 N N . ALA A 1 114 ? 2.971 -2.040 15.606 1.00 92.44 114 ALA A N 1
ATOM 832 C CA . ALA A 1 114 ? 3.634 -1.886 16.903 1.00 92.44 114 ALA A CA 1
ATOM 833 C C . ALA A 1 114 ? 2.991 -2.744 18.010 1.00 92.44 114 ALA A C 1
ATOM 835 O O . ALA A 1 114 ? 3.691 -3.265 18.877 1.00 92.44 114 ALA A O 1
ATOM 836 N N . SER A 1 115 ? 1.669 -2.927 17.963 1.00 93.50 115 SER A N 1
ATOM 837 C CA . SER A 1 115 ? 0.891 -3.650 18.979 1.00 93.50 115 SER A CA 1
ATOM 838 C C . SER A 1 115 ? 0.450 -5.050 18.534 1.00 93.50 115 SER A C 1
ATOM 840 O O . SER A 1 115 ? -0.422 -5.652 19.162 1.00 93.50 115 SER A O 1
ATOM 842 N N . ILE A 1 116 ? 1.021 -5.606 17.457 1.00 94.38 116 ILE A N 1
ATOM 843 C CA . ILE A 1 116 ? 0.490 -6.825 16.820 1.00 94.38 116 ILE A CA 1
ATOM 844 C C . ILE A 1 116 ? 0.539 -8.064 17.726 1.00 94.38 116 ILE A C 1
ATOM 846 O O . ILE A 1 116 ? -0.345 -8.924 17.661 1.00 94.38 116 ILE A O 1
ATOM 850 N N . GLN A 1 117 ? 1.549 -8.125 18.598 1.00 91.31 117 GLN A N 1
ATOM 851 C CA . GLN A 1 117 ? 1.754 -9.200 19.574 1.00 91.31 117 GLN A CA 1
ATOM 852 C C . GLN A 1 117 ? 0.881 -9.037 20.823 1.00 91.31 117 GLN A C 1
ATOM 854 O O . GLN A 1 117 ? 0.721 -9.974 21.597 1.00 91.31 117 GLN A O 1
ATOM 859 N N . SER A 1 118 ? 0.307 -7.854 21.034 1.00 92.44 118 SER A N 1
ATOM 860 C CA . SER A 1 118 ? -0.479 -7.564 22.221 1.00 92.44 118 SER A CA 1
ATOM 861 C C . SER A 1 118 ? -1.877 -8.171 22.122 1.00 92.44 118 SER A C 1
ATOM 863 O O . SER A 1 118 ? -2.591 -7.967 21.138 1.00 92.44 118 SER A O 1
ATOM 865 N N . GLU A 1 119 ? -2.315 -8.875 23.165 1.00 88.12 119 GLU A N 1
ATOM 866 C CA . GLU A 1 119 ? -3.626 -9.543 23.184 1.00 88.12 119 GLU A CA 1
ATOM 867 C C . GLU A 1 119 ? -4.808 -8.563 23.140 1.00 88.12 119 GLU A C 1
ATOM 869 O O . GLU A 1 119 ? -5.857 -8.868 22.568 1.00 88.12 119 GLU A O 1
ATOM 874 N N . HIS A 1 120 ? -4.619 -7.359 23.682 1.00 89.75 120 HIS A N 1
ATOM 875 C CA . HIS A 1 120 ? -5.634 -6.308 23.747 1.00 89.75 120 HIS A CA 1
ATOM 876 C C . HIS A 1 120 ? -5.871 -5.583 22.412 1.00 89.75 120 HIS A C 1
ATOM 878 O O . HIS A 1 120 ? -6.787 -4.765 22.331 1.00 89.75 120 HIS A O 1
ATOM 884 N N . LEU A 1 121 ? -5.096 -5.883 21.358 1.00 92.12 121 LEU A N 1
ATOM 885 C CA . LEU A 1 121 ? -5.280 -5.281 20.039 1.00 92.12 121 LEU A CA 1
ATOM 886 C C . LEU A 1 121 ? -6.626 -5.710 19.431 1.00 92.12 121 LEU A C 1
ATOM 888 O O . LEU A 1 121 ? -6.756 -6.770 18.812 1.00 92.12 121 LEU A O 1
ATOM 892 N N . ARG A 1 122 ? -7.633 -4.854 19.619 1.00 92.88 122 ARG A N 1
ATOM 893 C CA . ARG A 1 122 ? -9.001 -4.984 19.105 1.00 92.88 122 ARG A CA 1
ATOM 894 C C . ARG A 1 122 ? -9.454 -3.671 18.456 1.00 92.88 122 ARG A C 1
ATOM 896 O O . ARG A 1 122 ? -8.891 -2.622 18.780 1.00 92.88 122 ARG A O 1
ATOM 903 N N . PRO A 1 123 ? -10.459 -3.688 17.557 1.00 93.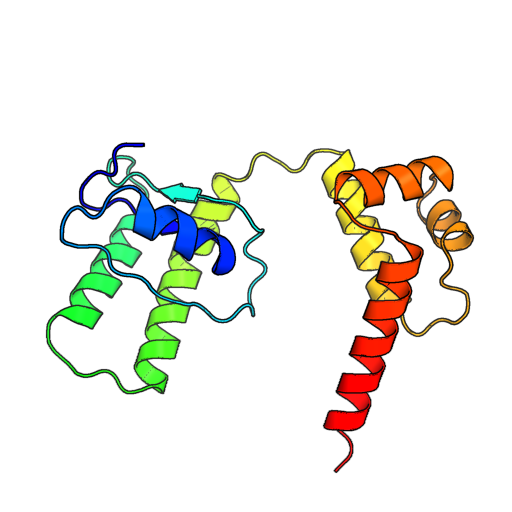44 123 PRO A N 1
ATOM 904 C CA . PRO A 1 123 ? -10.963 -2.472 16.916 1.00 93.44 123 PRO A CA 1
ATOM 905 C C . PRO A 1 123 ? -11.394 -1.389 17.913 1.00 93.44 123 PRO A C 1
ATOM 907 O O . PRO A 1 123 ? -11.191 -0.207 17.653 1.00 93.44 123 PRO A O 1
ATOM 910 N N . GLU A 1 124 ? -11.947 -1.780 19.061 1.00 94.56 124 GLU A N 1
ATOM 911 C CA . GLU A 1 124 ? -12.385 -0.872 20.122 1.00 94.56 124 GLU A CA 1
ATOM 912 C C . GLU A 1 124 ? -11.200 -0.136 20.754 1.00 94.56 124 GLU A C 1
ATOM 914 O O . GLU A 1 124 ? -11.223 1.089 20.856 1.00 94.56 124 GLU A O 1
ATOM 919 N N . TRP A 1 125 ? -10.140 -0.873 21.101 1.00 95.19 125 TRP A N 1
ATOM 920 C CA . TRP A 1 125 ? -8.908 -0.306 21.652 1.00 95.19 125 TRP A CA 1
ATOM 921 C C . TRP A 1 125 ? -8.199 0.597 20.636 1.00 95.19 125 TRP A C 1
ATOM 923 O O . TRP A 1 125 ? -7.760 1.699 20.951 1.00 95.19 125 TRP A O 1
ATOM 933 N N . LEU A 1 126 ? -8.154 0.174 19.372 1.00 94.81 126 LEU A N 1
ATOM 934 C CA . LEU A 1 126 ? -7.550 0.959 18.299 1.00 94.81 126 LEU A CA 1
ATOM 935 C C . LEU A 1 126 ? -8.290 2.286 18.081 1.00 94.81 126 LEU A C 1
ATOM 937 O O . LEU A 1 126 ? -7.674 3.323 17.833 1.00 94.81 126 LEU A O 1
ATOM 941 N N . ALA A 1 127 ? -9.619 2.261 18.178 1.00 94.88 127 ALA A N 1
ATOM 942 C CA . ALA A 1 127 ? -10.453 3.447 18.080 1.00 94.88 127 ALA A CA 1
ATOM 943 C C . ALA A 1 127 ? -10.194 4.411 19.252 1.00 94.88 127 ALA A C 1
ATOM 945 O O . ALA A 1 127 ? -9.981 5.599 19.006 1.0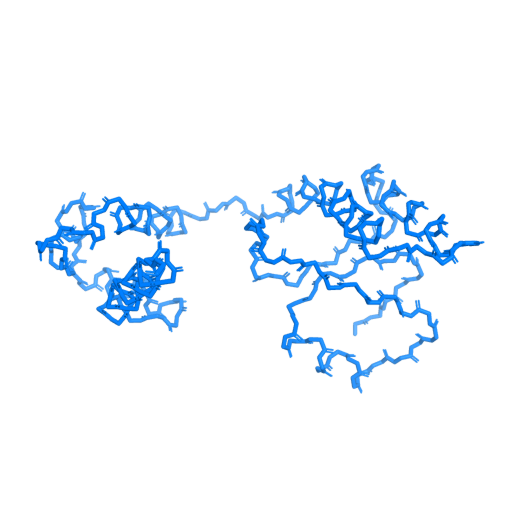0 94.88 127 ALA A O 1
ATOM 946 N N . SER A 1 128 ? -10.117 3.911 20.494 1.00 93.94 128 SER A N 1
ATOM 947 C CA . SER A 1 128 ? -9.798 4.751 21.657 1.00 93.94 128 SER A CA 1
ATOM 948 C C . SER A 1 128 ? -8.400 5.361 21.570 1.00 93.94 128 SER A C 1
ATOM 950 O O . SER A 1 128 ? -8.259 6.571 21.731 1.00 93.94 128 SER A O 1
ATOM 952 N N . GLU A 1 129 ? -7.390 4.565 21.217 1.00 94.25 129 GLU A N 1
ATOM 953 C CA . GLU A 1 129 ? -5.991 5.006 21.135 1.00 94.25 129 GLU A CA 1
ATOM 954 C C . GLU A 1 129 ? -5.775 6.052 20.025 1.00 94.25 129 GLU A C 1
ATOM 956 O O . GLU A 1 129 ? -4.914 6.927 20.100 1.00 94.25 129 GLU A O 1
ATOM 961 N N . THR A 1 130 ? -6.592 5.997 18.970 1.00 91.56 130 THR A N 1
ATOM 962 C CA . THR A 1 130 ? -6.506 6.931 17.837 1.00 91.56 130 THR A CA 1
ATOM 963 C C . THR A 1 130 ? -7.454 8.125 17.942 1.00 91.56 130 THR A C 1
ATOM 965 O O . THR A 1 130 ? -7.426 8.986 17.055 1.00 91.56 130 THR A O 1
ATOM 968 N N . GLY A 1 131 ? -8.260 8.207 19.008 1.00 93.00 131 GLY A N 1
ATOM 969 C CA . GLY A 1 131 ? -9.252 9.266 19.216 1.00 93.00 131 GLY A CA 1
ATOM 970 C C . GLY A 1 131 ? -10.404 9.228 18.205 1.00 93.00 131 GLY A C 1
ATOM 971 O O . GLY A 1 131 ? -10.943 10.269 17.830 1.00 93.00 131 GLY A O 1
ATOM 972 N N . MET A 1 132 ? -10.752 8.042 17.702 1.00 93.25 132 MET A N 1
ATOM 973 C CA . MET A 1 132 ? -11.790 7.833 16.694 1.00 93.25 132 MET A CA 1
ATOM 974 C C . MET A 1 132 ? -12.955 7.020 17.257 1.00 93.25 132 MET A C 1
ATOM 976 O O . MET A 1 132 ? -12.802 6.220 18.170 1.00 93.25 132 MET A O 1
ATOM 980 N N . SER A 1 133 ? -14.139 7.165 16.659 1.00 96.31 133 SER A N 1
ATOM 981 C CA . SER A 1 133 ? -15.210 6.195 16.900 1.00 96.31 133 SER A CA 1
ATOM 982 C C . SER A 1 133 ? -14.914 4.876 16.177 1.00 96.31 133 SER A C 1
ATOM 984 O O . SER A 1 133 ? -14.339 4.873 15.083 1.00 96.31 133 SER A O 1
ATOM 986 N N . VAL A 1 134 ? -15.395 3.760 16.730 1.00 96.19 134 VAL A N 1
ATOM 987 C CA . VAL A 1 134 ? -15.301 2.432 16.095 1.00 96.19 134 VAL A CA 1
ATOM 988 C C . VAL A 1 134 ? -15.957 2.434 14.705 1.00 96.19 134 VAL A C 1
ATOM 990 O O . VAL A 1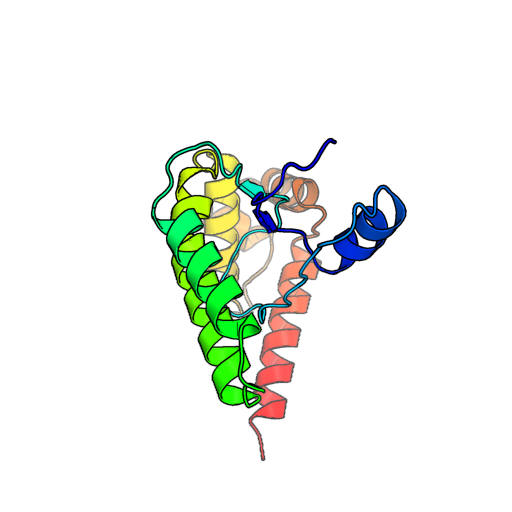 134 ? -15.429 1.869 13.749 1.00 96.19 134 VAL A O 1
ATOM 993 N N . ARG A 1 135 ? -17.072 3.156 14.540 1.00 96.25 135 ARG A N 1
ATOM 994 C CA . ARG A 1 135 ? -17.734 3.328 13.237 1.00 96.25 135 ARG A CA 1
ATOM 995 C C . ARG A 1 135 ? -16.833 4.045 12.227 1.00 96.25 135 ARG A C 1
ATOM 997 O O . ARG A 1 135 ? -16.762 3.631 11.070 1.00 96.25 135 ARG A O 1
ATOM 1004 N N . SER A 1 136 ? -16.147 5.110 12.646 1.00 95.19 136 SER A N 1
ATOM 1005 C CA . SER A 1 136 ? -15.205 5.847 11.794 1.00 95.19 136 SER A CA 1
ATOM 1006 C C . SER A 1 136 ? -14.006 4.984 11.407 1.00 95.19 136 SER A C 1
ATOM 1008 O O . SER A 1 136 ? -13.562 5.056 10.263 1.00 95.19 136 SER A O 1
ATOM 1010 N N . LEU A 1 137 ? -13.521 4.144 12.325 1.00 96.00 137 LEU A N 1
ATOM 1011 C CA . LEU A 1 137 ? -12.468 3.166 12.062 1.00 96.00 137 LEU A CA 1
ATOM 1012 C C . LEU A 1 137 ? -12.907 2.150 10.998 1.00 96.00 137 LEU A C 1
ATOM 1014 O O . LEU A 1 137 ? -12.206 1.973 10.003 1.00 96.00 137 LEU A O 1
ATOM 1018 N N . TYR A 1 138 ? -14.089 1.540 11.146 1.00 95.88 138 TYR A N 1
ATOM 1019 C CA . TYR A 1 138 ? -14.610 0.603 10.146 1.00 95.88 138 TYR A CA 1
ATOM 1020 C C . TYR A 1 138 ? -14.751 1.250 8.770 1.00 95.88 138 TYR A C 1
ATOM 1022 O O . TYR A 1 138 ? -14.304 0.676 7.782 1.00 95.88 138 TYR A O 1
ATOM 1030 N N . ARG A 1 139 ? -15.296 2.471 8.698 1.00 95.19 139 ARG A N 1
ATOM 1031 C CA . ARG A 1 139 ? -15.376 3.215 7.432 1.00 95.19 139 ARG A CA 1
ATOM 1032 C C . ARG A 1 139 ? -14.000 3.509 6.844 1.00 95.19 139 ARG A C 1
ATOM 1034 O O . ARG A 1 139 ? -13.830 3.439 5.638 1.00 95.19 139 ARG A O 1
ATOM 1041 N N . LEU A 1 140 ? -13.012 3.848 7.669 1.00 93.56 140 LEU A N 1
ATOM 1042 C CA . LEU A 1 140 ? -11.656 4.125 7.196 1.00 93.56 140 LEU A CA 1
ATOM 1043 C C . LEU A 1 140 ? -11.024 2.910 6.500 1.00 93.56 140 LEU A C 1
ATOM 1045 O O . LEU A 1 140 ? -10.382 3.082 5.468 1.00 93.56 140 LEU A O 1
ATOM 1049 N N . PHE A 1 141 ? -11.233 1.706 7.036 1.00 93.12 141 PHE A N 1
ATOM 1050 C CA . PHE A 1 141 ? -10.775 0.463 6.410 1.00 93.12 141 PHE A CA 1
ATOM 1051 C C . PHE A 1 141 ? -11.633 0.069 5.201 1.00 93.12 141 PHE A C 1
ATOM 1053 O O . PHE A 1 141 ? -11.082 -0.329 4.176 1.00 93.12 141 PHE A O 1
ATOM 1060 N N . ALA A 1 142 ? -12.956 0.241 5.277 1.00 92.06 142 ALA A N 1
ATOM 1061 C CA . ALA A 1 142 ? -13.870 -0.079 4.181 1.00 92.06 142 ALA A CA 1
ATOM 1062 C C . ALA A 1 142 ? -13.584 0.750 2.918 1.00 92.06 142 ALA A C 1
ATOM 1064 O O . ALA A 1 142 ? -13.586 0.205 1.820 1.00 92.06 142 ALA A O 1
ATOM 1065 N N . ASP A 1 143 ? -13.233 2.031 3.066 1.00 89.25 143 ASP A N 1
ATOM 1066 C CA . ASP A 1 143 ? -12.786 2.889 1.958 1.00 89.25 143 ASP A CA 1
ATOM 1067 C C . ASP A 1 143 ? -11.523 2.360 1.247 1.00 89.25 143 ASP A C 1
ATOM 1069 O O . ASP A 1 143 ? -11.224 2.765 0.126 1.00 89.25 143 ASP A O 1
ATOM 1073 N N . LYS A 1 144 ? -10.768 1.464 1.892 1.00 85.12 144 LYS A N 1
ATOM 1074 C CA . LYS A 1 144 ? -9.599 0.771 1.329 1.00 85.12 144 LYS A CA 1
ATOM 1075 C C . LYS A 1 144 ? -9.910 -0.657 0.872 1.00 85.12 144 LYS A C 1
ATOM 1077 O O . LYS A 1 144 ? -8.985 -1.383 0.522 1.00 85.12 144 LYS A O 1
ATOM 1082 N N . GLY A 1 145 ? -11.179 -1.071 0.897 1.00 88.31 145 GLY A N 1
ATOM 1083 C CA . GLY A 1 145 ? -11.590 -2.449 0.617 1.00 88.31 145 GLY A CA 1
ATOM 1084 C C . GLY A 1 145 ? -11.130 -3.445 1.685 1.00 88.31 145 GLY A C 1
ATOM 1085 O O . GLY A 1 145 ? -10.990 -4.631 1.401 1.00 88.31 145 GLY A O 1
ATOM 1086 N N . LEU A 1 146 ? -10.847 -2.974 2.903 1.00 91.44 146 LEU A N 1
ATOM 1087 C CA . LEU A 1 146 ? -10.335 -3.791 4.000 1.00 91.44 146 LEU A CA 1
ATOM 1088 C C . LEU A 1 146 ? -11.367 -3.924 5.121 1.00 91.44 146 LEU A C 1
ATOM 1090 O O . LEU A 1 146 ? -12.166 -3.026 5.383 1.00 91.44 146 LEU A O 1
ATOM 1094 N N . VAL A 1 147 ? -11.278 -5.031 5.857 1.00 93.25 147 VAL A N 1
ATOM 1095 C CA . VAL A 1 147 ? -11.981 -5.229 7.130 1.00 93.25 147 VAL A CA 1
ATOM 1096 C C . VAL A 1 147 ? -10.941 -5.231 8.241 1.00 93.25 147 VAL A C 1
ATOM 1098 O O . VAL A 1 147 ? -10.061 -6.087 8.255 1.00 93.25 147 VAL A O 1
ATOM 1101 N N . VAL A 1 148 ? -11.032 -4.291 9.185 1.00 94.12 148 VAL A N 1
ATOM 1102 C CA . VAL A 1 148 ? -10.010 -4.096 10.235 1.00 94.12 148 VAL A CA 1
ATOM 1103 C C . VAL A 1 148 ? -9.747 -5.358 11.067 1.00 94.12 148 VAL A C 1
ATOM 1105 O O . VAL A 1 148 ? -8.594 -5.695 11.317 1.00 94.12 148 VAL A O 1
ATOM 1108 N N . ALA A 1 149 ? -10.790 -6.109 11.431 1.00 92.25 149 ALA A N 1
ATOM 1109 C CA . ALA A 1 149 ? -10.640 -7.349 12.193 1.00 92.25 149 ALA A CA 1
ATOM 1110 C C . ALA A 1 149 ? -9.896 -8.431 11.390 1.00 92.25 149 ALA A C 1
ATOM 1112 O O . ALA A 1 149 ? -8.982 -9.075 11.905 1.00 92.25 149 ALA A O 1
ATOM 1113 N N . GLN A 1 150 ? -10.240 -8.581 10.106 1.00 93.50 150 GLN A N 1
ATOM 1114 C CA . GLN A 1 150 ? -9.551 -9.503 9.205 1.00 93.50 150 GLN A CA 1
ATOM 1115 C C . GLN A 1 150 ? -8.099 -9.074 8.974 1.00 93.50 150 GLN A C 1
ATOM 1117 O O . GLN A 1 150 ? -7.207 -9.918 8.942 1.00 93.50 150 GLN A O 1
ATOM 1122 N N . TYR A 1 151 ? -7.856 -7.768 8.853 1.00 93.88 151 TYR A N 1
ATOM 1123 C CA . TYR A 1 151 ? -6.517 -7.214 8.702 1.00 93.88 151 TYR A CA 1
ATOM 1124 C C . TYR A 1 151 ? -5.633 -7.577 9.901 1.00 93.88 151 TYR A C 1
ATOM 1126 O O . TYR A 1 151 ? -4.575 -8.170 9.715 1.00 93.88 151 TYR A O 1
ATOM 1134 N N . ILE A 1 152 ? -6.094 -7.316 11.131 1.00 93.12 152 ILE A N 1
ATOM 1135 C CA . ILE A 1 152 ? -5.361 -7.667 12.361 1.00 93.12 152 ILE A CA 1
ATOM 1136 C C . ILE A 1 152 ? -5.090 -9.177 12.426 1.00 93.12 152 ILE A C 1
ATOM 1138 O O . ILE A 1 152 ? -3.966 -9.591 12.712 1.00 93.12 152 ILE A O 1
ATOM 1142 N N . LYS A 1 153 ? -6.094 -10.010 12.116 1.00 92.88 153 LYS A N 1
ATOM 1143 C CA . LYS A 1 153 ? -5.942 -11.472 12.081 1.00 92.88 153 LYS A CA 1
ATOM 1144 C C . LYS A 1 153 ? -4.849 -11.905 11.099 1.00 92.88 153 LYS A C 1
ATOM 1146 O O . LYS A 1 153 ? -3.966 -12.663 11.488 1.00 92.88 153 LYS A O 1
ATOM 1151 N N . ASN A 1 154 ? -4.882 -11.411 9.861 1.00 93.00 154 ASN A N 1
ATOM 1152 C CA . ASN A 1 154 ? -3.890 -11.757 8.841 1.00 93.00 154 ASN A CA 1
ATOM 1153 C C . ASN A 1 154 ? -2.479 -11.325 9.258 1.00 93.00 154 ASN A C 1
ATOM 1155 O O . ASN A 1 154 ? -1.545 -12.105 9.133 1.00 93.00 154 ASN A O 1
ATOM 1159 N N . ARG A 1 155 ? -2.329 -10.132 9.846 1.00 93.38 155 ARG A N 1
ATOM 1160 C CA . ARG A 1 155 ? -1.029 -9.651 10.341 1.00 93.38 155 ARG A CA 1
ATOM 1161 C C . ARG A 1 155 ? -0.457 -10.527 11.460 1.00 93.38 155 ARG A C 1
ATOM 1163 O O . ARG A 1 155 ? 0.744 -10.783 11.474 1.00 93.38 155 ARG A O 1
ATOM 1170 N N . ARG A 1 156 ? -1.300 -11.033 12.368 1.00 94.50 156 ARG A N 1
ATOM 1171 C CA . ARG A 1 156 ? -0.875 -12.011 13.386 1.00 94.50 156 ARG A CA 1
ATOM 1172 C C . ARG A 1 156 ? -0.450 -13.339 12.755 1.00 94.50 156 ARG A C 1
ATOM 1174 O O . ARG A 1 156 ? 0.572 -13.889 13.149 1.00 94.50 156 ARG A O 1
ATOM 1181 N N . LEU A 1 157 ? -1.189 -13.822 11.754 1.00 93.75 157 LEU A N 1
ATOM 1182 C CA . LEU A 1 157 ? -0.831 -15.040 11.017 1.00 93.75 157 LEU A CA 1
ATOM 1183 C C . LEU A 1 157 ? 0.501 -14.892 10.271 1.00 93.75 157 LEU A C 1
ATOM 1185 O O . LEU A 1 157 ? 1.331 -15.793 10.353 1.00 93.75 157 LEU A O 1
ATOM 1189 N N . ASP A 1 158 ? 0.741 -13.750 9.621 1.00 91.19 158 ASP A N 1
ATOM 1190 C CA . ASP A 1 158 ? 2.019 -13.448 8.964 1.00 91.19 158 ASP A CA 1
ATOM 1191 C C . ASP A 1 158 ? 3.187 -13.508 9.958 1.00 91.19 158 ASP A C 1
ATOM 1193 O O . ASP A 1 158 ? 4.263 -14.017 9.638 1.00 91.19 158 ASP A O 1
ATOM 1197 N N . LEU A 1 159 ? 2.987 -12.990 11.176 1.00 89.50 159 LEU A N 1
ATOM 1198 C CA . LEU A 1 159 ? 3.992 -13.032 12.237 1.00 89.50 159 LEU A CA 1
ATOM 1199 C C . LEU A 1 159 ? 4.273 -14.473 12.673 1.00 89.50 159 LEU A C 1
ATOM 1201 O O . LEU A 1 159 ? 5.439 -14.864 12.748 1.00 89.50 159 LEU A O 1
ATOM 1205 N N . CYS A 1 160 ? 3.231 -15.277 12.897 1.00 90.38 160 CYS A N 1
ATOM 1206 C CA . CYS A 1 160 ? 3.379 -16.695 13.227 1.00 90.38 160 CYS A CA 1
ATOM 1207 C C . CYS A 1 160 ? 4.098 -17.467 12.111 1.00 90.38 160 CYS A C 1
ATOM 1209 O O . CYS A 1 160 ? 5.034 -18.210 12.392 1.00 90.38 160 CYS A O 1
ATOM 1211 N N . ALA A 1 161 ? 3.725 -17.254 10.846 1.00 91.06 161 ALA A N 1
ATOM 1212 C CA . ALA A 1 161 ? 4.361 -17.905 9.703 1.00 91.06 161 ALA A CA 1
ATOM 1213 C C . ALA A 1 161 ? 5.863 -17.586 9.626 1.00 91.06 161 ALA A C 1
ATOM 1215 O O . ALA A 1 161 ? 6.681 -18.483 9.434 1.00 91.06 161 ALA A O 1
ATOM 1216 N N . ARG A 1 162 ? 6.244 -16.323 9.853 1.00 88.50 162 ARG A N 1
ATOM 1217 C CA . ARG A 1 162 ? 7.655 -15.909 9.909 1.00 88.50 162 ARG A CA 1
ATOM 1218 C C . ARG A 1 162 ? 8.405 -16.526 11.086 1.00 88.50 162 ARG A C 1
ATOM 1220 O O . ARG A 1 162 ? 9.588 -16.809 10.946 1.00 88.50 162 ARG A O 1
ATOM 1227 N N . ALA A 1 163 ? 7.759 -16.693 12.238 1.00 89.00 163 ALA A N 1
ATOM 1228 C CA . ALA A 1 163 ? 8.373 -17.344 13.393 1.00 89.00 163 ALA A CA 1
ATOM 1229 C C . ALA A 1 163 ? 8.643 -18.831 13.114 1.00 89.00 163 ALA A C 1
ATOM 1231 O O . ALA A 1 163 ? 9.734 -19.310 13.406 1.00 89.00 163 ALA A O 1
ATOM 1232 N N . LEU A 1 164 ? 7.695 -19.521 12.471 1.00 87.94 164 LEU A N 1
ATOM 1233 C CA . LEU A 1 164 ? 7.839 -20.925 12.074 1.00 87.94 164 LEU A CA 1
ATOM 1234 C C . LEU A 1 164 ? 8.947 -21.124 11.032 1.00 87.94 164 LEU A C 1
ATOM 1236 O O . LEU A 1 164 ? 9.746 -22.036 11.170 1.00 87.94 164 LEU A O 1
ATOM 1240 N N . GLN A 1 165 ? 9.054 -20.242 10.033 1.00 86.25 165 GLN A N 1
ATOM 1241 C CA . GLN A 1 165 ? 10.116 -20.307 9.014 1.00 86.25 165 GLN A CA 1
ATOM 1242 C C . GLN A 1 165 ? 11.528 -20.073 9.573 1.00 86.25 165 GLN A C 1
ATOM 1244 O O . GLN A 1 165 ? 12.509 -20.450 8.942 1.00 86.25 165 GLN A O 1
ATOM 1249 N N . LYS A 1 166 ? 11.639 -19.402 10.723 1.00 77.69 166 LYS A N 1
ATOM 1250 C CA . LYS A 1 166 ? 12.917 -19.099 11.383 1.00 77.69 166 LYS A CA 1
ATOM 1251 C C . LYS A 1 166 ? 13.321 -20.150 12.415 1.00 77.69 166 LYS A C 1
ATOM 1253 O O . LYS A 1 166 ? 14.396 -20.022 12.995 1.00 77.69 166 LYS A O 1
ATOM 1258 N N . CYS A 1 167 ? 12.464 -21.135 12.678 1.00 52.81 167 CYS A N 1
ATOM 1259 C CA . CYS A 1 167 ? 12.765 -22.243 13.570 1.00 52.81 167 CYS A CA 1
ATOM 1260 C C . CYS A 1 167 ? 13.352 -23.386 12.715 1.00 52.81 167 CYS A C 1
ATOM 1262 O O . CYS A 1 167 ? 12.629 -23.879 11.847 1.00 52.81 167 CYS A O 1
ATOM 1264 N N . PRO A 1 168 ? 14.650 -23.715 12.863 1.00 55.38 168 PRO A N 1
ATOM 1265 C CA . PRO A 1 168 ? 15.311 -24.774 12.098 1.00 55.38 168 PRO A CA 1
ATOM 1266 C C . PRO A 1 168 ? 14.820 -26.177 12.471 1.00 55.38 168 PRO A C 1
ATOM 1268 O O . PRO A 1 168 ? 14.413 -26.376 13.639 1.00 55.38 168 PRO A O 1
#

pLDDT: mean 77.12, std 15.46, range [45.59, 96.31]

Radius of gyration: 20.47 Å; chains: 1; bounding box: 44×42×55 Å

InterPro domains:
  IPR018060 AraC-like, DNA binding HTH domain [PS01124] (106-168)
  IPR050204 AraC/XylS family transcriptional regulators [PTHR46796] (3-165)